Protein AF-A0A0K1P5B2-F1 (afdb_monomer_lite)

Structure (mmCIF, N/CA/C/O backbone):
data_AF-A0A0K1P5B2-F1
#
_entry.id   AF-A0A0K1P5B2-F1
#
loop_
_atom_site.group_PDB
_atom_site.id
_atom_site.type_symbol
_atom_site.label_atom_id
_atom_site.label_alt_id
_atom_site.label_comp_id
_atom_site.label_asym_id
_atom_site.label_entity_id
_atom_site.label_seq_id
_atom_site.pdbx_PDB_ins_code
_atom_site.Cartn_x
_atom_site.Cartn_y
_atom_site.Cartn_z
_atom_site.occupancy
_atom_site.B_iso_or_equiv
_atom_site.auth_seq_id
_atom_site.auth_comp_id
_atom_site.auth_asym_id
_atom_site.auth_atom_id
_atom_site.pdbx_PDB_model_num
ATOM 1 N N . MET A 1 1 ? -9.705 5.420 20.683 1.00 50.09 1 MET A N 1
ATOM 2 C CA . MET A 1 1 ? -8.908 4.251 20.242 1.00 50.09 1 MET A CA 1
ATOM 3 C C . MET A 1 1 ? -7.969 3.871 21.375 1.00 50.09 1 MET A C 1
ATOM 5 O O . MET A 1 1 ? -7.352 4.777 21.926 1.00 50.09 1 MET A O 1
ATOM 9 N N . LYS A 1 2 ? -7.804 2.583 21.716 1.00 47.44 2 LYS A N 1
ATOM 10 C CA . LYS A 1 2 ? -6.583 2.187 22.440 1.00 47.44 2 LYS A CA 1
ATOM 11 C C . LYS A 1 2 ? -5.419 2.604 21.533 1.00 47.44 2 LYS A C 1
ATOM 13 O O . LYS A 1 2 ? -5.378 2.152 20.390 1.00 47.44 2 LYS A O 1
ATOM 18 N N . ARG A 1 3 ? -4.534 3.497 22.000 1.00 56.22 3 ARG A N 1
ATOM 19 C CA . ARG A 1 3 ? -3.397 4.064 21.232 1.00 56.22 3 ARG A CA 1
ATOM 20 C C . ARG A 1 3 ? -2.596 2.997 20.460 1.00 56.22 3 ARG A C 1
ATOM 22 O O . ARG A 1 3 ? -2.046 3.280 19.406 1.00 56.22 3 ARG A O 1
ATOM 29 N N . SER A 1 4 ? -2.628 1.757 20.948 1.00 62.97 4 SER A N 1
ATOM 30 C CA . SER A 1 4 ? -1.993 0.566 20.380 1.00 62.97 4 SER A CA 1
ATOM 31 C C . SER A 1 4 ? -2.289 0.269 18.897 1.00 62.97 4 SER A C 1
ATOM 33 O O . SER A 1 4 ? -1.366 -0.167 18.224 1.00 62.97 4 SER A O 1
ATOM 35 N N . PHE A 1 5 ? -3.491 0.524 18.349 1.00 68.00 5 PHE A N 1
ATOM 36 C CA . PHE A 1 5 ? -3.785 0.211 16.926 1.00 68.00 5 PHE A CA 1
ATOM 37 C C . PHE A 1 5 ? -3.529 1.372 15.953 1.00 68.00 5 PHE A C 1
ATOM 39 O O . PHE A 1 5 ? -3.408 1.151 14.751 1.00 68.00 5 PHE A O 1
ATOM 46 N N . GLN A 1 6 ? -3.383 2.601 16.459 1.00 73.56 6 GLN A N 1
ATOM 47 C CA . GLN A 1 6 ? -3.030 3.755 15.623 1.00 73.56 6 GLN A CA 1
ATOM 48 C C . GLN A 1 6 ? -1.580 3.681 15.155 1.00 73.56 6 GLN A C 1
ATOM 50 O O . GLN A 1 6 ? -1.283 4.005 14.013 1.00 73.56 6 GLN A O 1
ATOM 55 N N . ILE A 1 7 ? -0.688 3.226 16.034 1.00 80.00 7 ILE A N 1
ATOM 56 C CA . ILE A 1 7 ? 0.748 3.110 15.769 1.00 80.00 7 ILE A CA 1
ATOM 57 C C . ILE A 1 7 ? 1.039 2.231 14.536 1.00 80.00 7 ILE A C 1
ATOM 59 O O . ILE A 1 7 ? 1.676 2.737 13.613 1.00 80.00 7 ILE A O 1
ATOM 63 N N . PRO A 1 8 ? 0.556 0.973 14.441 1.00 82.62 8 PRO A N 1
ATOM 64 C CA . PRO A 1 8 ? 0.815 0.141 13.267 1.00 82.62 8 PRO A CA 1
ATOM 65 C C . PRO A 1 8 ? 0.200 0.715 11.986 1.00 82.62 8 PRO A C 1
ATOM 67 O O . PRO A 1 8 ? 0.792 0.564 10.921 1.00 82.62 8 PRO A O 1
ATOM 70 N N . LEU A 1 9 ? -0.927 1.430 12.075 1.00 84.19 9 LEU A N 1
ATOM 71 C CA . LEU A 1 9 ? -1.514 2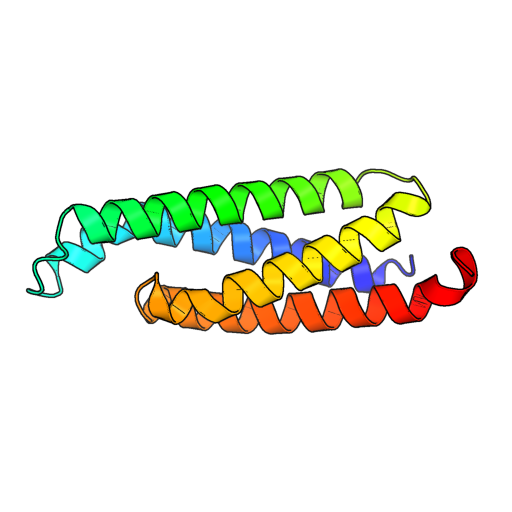.113 10.922 1.00 84.19 9 LEU A CA 1
ATOM 72 C C . LEU A 1 9 ? -0.629 3.276 10.438 1.00 84.19 9 LEU A C 1
ATOM 74 O O . LEU A 1 9 ? -0.374 3.380 9.244 1.00 84.19 9 LEU A O 1
ATOM 78 N N . TYR A 1 10 ? -0.106 4.112 11.342 1.00 86.06 10 TYR A N 1
ATOM 79 C CA . TYR A 1 10 ? 0.826 5.189 10.980 1.00 86.06 10 TYR A CA 1
ATOM 80 C C . TYR A 1 10 ? 2.126 4.651 10.367 1.00 86.06 10 TYR A C 1
ATOM 82 O O . TYR A 1 10 ? 2.600 5.182 9.360 1.00 86.06 10 TYR A O 1
ATOM 90 N N . ILE A 1 11 ? 2.684 3.580 10.942 1.00 88.44 11 ILE A N 1
ATOM 91 C CA . ILE A 1 11 ? 3.886 2.921 10.411 1.00 88.44 11 ILE A CA 1
ATOM 92 C C . ILE A 1 11 ? 3.600 2.367 9.011 1.00 88.44 11 ILE A C 1
ATOM 94 O O . ILE A 1 11 ? 4.353 2.646 8.080 1.00 88.44 11 ILE A O 1
ATOM 98 N N . GLY A 1 12 ? 2.484 1.651 8.839 1.00 89.50 12 GLY A N 1
ATOM 99 C CA . GLY A 1 12 ? 2.060 1.119 7.545 1.00 89.50 12 GLY A CA 1
ATOM 100 C C . GLY A 1 12 ? 1.861 2.210 6.493 1.00 89.50 12 GLY A C 1
ATOM 101 O O . GLY A 1 12 ? 2.343 2.066 5.372 1.00 89.50 12 GLY A O 1
ATOM 102 N N . LEU A 1 13 ? 1.221 3.330 6.857 1.00 90.19 13 LEU A N 1
ATOM 103 C CA . LEU A 1 13 ? 1.010 4.477 5.962 1.00 90.19 13 LEU A CA 1
ATOM 104 C C . LEU A 1 13 ? 2.336 5.088 5.516 1.00 90.19 13 LEU A C 1
ATOM 106 O O . LEU A 1 13 ? 2.516 5.376 4.335 1.00 90.19 13 LEU A O 1
ATOM 110 N N . THR A 1 14 ? 3.280 5.237 6.445 1.00 91.25 14 THR A N 1
ATOM 111 C CA . THR A 1 14 ? 4.604 5.797 6.155 1.00 91.25 14 THR A CA 1
ATOM 112 C C . THR A 1 14 ? 5.393 4.883 5.221 1.00 91.25 14 THR A C 1
ATOM 114 O O . THR A 1 14 ? 5.922 5.343 4.211 1.00 91.25 14 THR A O 1
ATOM 117 N N . LEU A 1 15 ? 5.429 3.578 5.509 1.00 92.31 15 LEU A N 1
ATOM 118 C CA . LEU A 1 15 ? 6.105 2.592 4.663 1.00 92.31 15 LEU A CA 1
ATOM 119 C C . LEU A 1 15 ? 5.500 2.547 3.259 1.00 92.31 15 LEU A C 1
ATOM 121 O O . LEU A 1 15 ? 6.231 2.562 2.268 1.00 92.31 15 LEU A O 1
ATOM 125 N N . ALA A 1 16 ? 4.170 2.553 3.168 1.00 91.75 16 ALA A N 1
ATOM 126 C CA . ALA A 1 16 ? 3.472 2.571 1.894 1.00 91.75 16 ALA A CA 1
ATOM 127 C C . ALA A 1 16 ? 3.798 3.838 1.089 1.00 91.75 16 ALA A C 1
ATOM 129 O O . ALA A 1 16 ? 4.062 3.766 -0.111 1.00 91.75 16 ALA A O 1
ATOM 130 N N . PHE A 1 17 ? 3.844 4.997 1.744 1.00 91.81 17 PHE A N 1
ATOM 131 C CA . PHE A 1 17 ? 4.201 6.258 1.101 1.00 91.81 17 PHE A CA 1
ATOM 132 C C . PHE A 1 17 ? 5.637 6.241 0.558 1.00 91.81 17 PHE A C 1
ATOM 134 O O . PHE A 1 17 ? 5.859 6.556 -0.612 1.00 91.81 17 PHE A O 1
ATOM 141 N N . VAL A 1 18 ? 6.599 5.785 1.368 1.00 92.38 18 VAL A N 1
ATOM 142 C CA . VAL A 1 18 ? 8.009 5.656 0.964 1.00 92.38 18 VAL A CA 1
ATOM 143 C C . VAL A 1 18 ? 8.156 4.712 -0.230 1.00 92.38 18 VAL A C 1
ATOM 145 O O . VAL A 1 18 ? 8.835 5.056 -1.195 1.00 92.38 18 VAL A O 1
ATOM 148 N N . ILE A 1 19 ? 7.484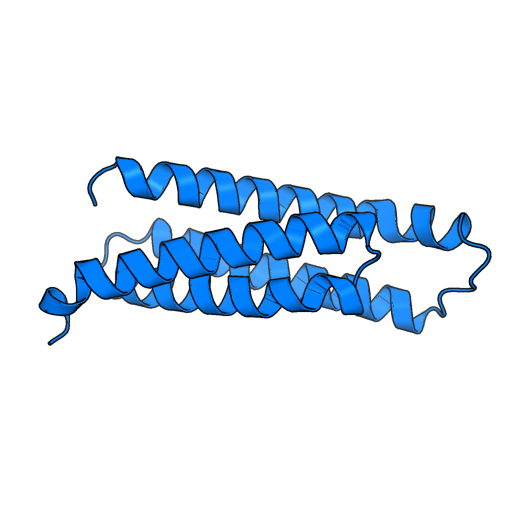 3.558 -0.220 1.00 90.94 19 ILE A N 1
ATOM 149 C CA . ILE A 1 19 ? 7.551 2.606 -1.337 1.00 90.94 19 ILE A CA 1
ATOM 150 C C . ILE A 1 19 ? 6.938 3.189 -2.615 1.00 90.94 19 ILE A C 1
ATOM 152 O O . ILE A 1 19 ? 7.495 2.966 -3.684 1.00 90.94 19 ILE A O 1
ATOM 156 N N . ASN A 1 20 ? 5.849 3.965 -2.544 1.00 89.06 20 ASN A N 1
ATOM 157 C CA . ASN A 1 20 ? 5.301 4.624 -3.738 1.00 89.06 20 ASN A CA 1
ATOM 158 C C . ASN A 1 20 ? 6.282 5.656 -4.322 1.00 89.06 20 ASN A C 1
ATOM 160 O O . ASN A 1 20 ? 6.467 5.694 -5.537 1.00 89.06 20 ASN A O 1
ATOM 164 N N . ILE A 1 21 ? 6.967 6.441 -3.481 1.00 90.31 21 ILE A N 1
ATOM 165 C CA . ILE A 1 21 ? 8.005 7.384 -3.938 1.00 90.31 21 ILE A CA 1
ATOM 166 C C . ILE A 1 21 ? 9.192 6.639 -4.562 1.00 90.31 21 ILE A C 1
ATOM 168 O O . ILE A 1 21 ? 9.689 7.028 -5.622 1.00 90.31 21 ILE A O 1
ATOM 172 N N . LEU A 1 22 ? 9.643 5.550 -3.933 1.00 88.12 22 LEU A N 1
ATOM 173 C CA . LEU A 1 22 ? 10.720 4.714 -4.464 1.00 88.12 22 LEU A CA 1
ATOM 174 C C . LEU A 1 22 ? 10.324 4.078 -5.799 1.00 88.12 22 LEU A C 1
ATOM 176 O O . LEU A 1 22 ? 11.103 4.129 -6.747 1.00 88.12 22 LEU A O 1
ATOM 180 N N . ALA A 1 23 ? 9.098 3.563 -5.909 1.00 85.12 23 ALA A N 1
ATOM 181 C CA . ALA A 1 23 ? 8.572 3.015 -7.151 1.00 85.12 23 ALA A CA 1
ATOM 182 C C . ALA A 1 23 ? 8.566 4.077 -8.259 1.00 85.12 23 ALA A C 1
ATOM 184 O O . ALA A 1 23 ? 9.101 3.822 -9.331 1.00 85.12 23 ALA A O 1
ATOM 185 N N . MET A 1 24 ? 8.071 5.293 -7.997 1.00 86.12 24 MET A N 1
ATOM 186 C CA . MET A 1 24 ? 8.067 6.379 -8.989 1.00 86.12 24 MET A CA 1
ATOM 187 C C . MET A 1 24 ? 9.474 6.825 -9.409 1.00 86.12 24 MET A C 1
ATOM 189 O O . MET A 1 24 ? 9.721 7.050 -10.595 1.00 86.12 24 MET A O 1
ATOM 193 N N . SER A 1 25 ? 10.398 6.960 -8.456 1.00 84.00 25 SER A N 1
ATOM 194 C CA . SER A 1 25 ? 11.758 7.453 -8.720 1.00 84.00 25 SER A CA 1
ATOM 195 C C . SER A 1 25 ? 12.644 6.419 -9.421 1.00 84.00 25 SER A C 1
ATOM 197 O O . SER A 1 25 ? 13.447 6.782 -10.281 1.00 84.00 25 SER A O 1
ATOM 199 N N . LEU A 1 26 ? 12.472 5.130 -9.114 1.00 82.44 26 LEU A N 1
ATOM 200 C CA . LEU A 1 26 ? 13.319 4.051 -9.630 1.00 82.44 26 LEU A CA 1
ATOM 201 C C . LEU A 1 26 ? 12.721 3.306 -10.828 1.00 82.44 26 LEU A C 1
ATOM 203 O O . LEU A 1 26 ? 13.431 2.507 -11.441 1.00 82.44 26 LEU A O 1
ATOM 207 N N . VAL A 1 27 ? 11.472 3.577 -11.233 1.00 75.81 27 VAL A N 1
ATOM 208 C CA . VAL A 1 27 ? 10.853 2.860 -12.366 1.00 75.81 27 VAL A CA 1
ATOM 209 C C . VAL A 1 27 ? 11.653 3.026 -13.670 1.00 75.81 27 VAL A C 1
ATOM 211 O O . VAL A 1 27 ? 11.794 2.062 -14.420 1.00 75.81 27 VAL A O 1
ATOM 214 N N . LYS A 1 28 ? 12.255 4.205 -13.917 1.00 67.62 28 LYS A N 1
ATOM 215 C CA . LYS A 1 28 ? 13.115 4.433 -15.098 1.00 67.62 28 LYS A CA 1
ATOM 216 C C . LYS A 1 28 ? 14.388 3.589 -15.041 1.00 67.62 28 LYS A C 1
ATOM 218 O O . LYS A 1 28 ? 14.741 2.953 -16.030 1.00 67.62 28 LYS A O 1
ATOM 223 N N . VAL A 1 29 ? 15.044 3.558 -13.879 1.00 68.94 29 VAL A N 1
ATOM 224 C CA . VAL A 1 29 ? 16.304 2.827 -13.657 1.00 68.94 29 VAL A CA 1
ATOM 225 C C . VAL A 1 29 ? 16.099 1.323 -13.829 1.00 68.94 29 VAL A C 1
ATOM 227 O O . VAL A 1 29 ? 16.927 0.653 -14.438 1.00 68.94 29 VAL A O 1
ATOM 230 N N . ILE A 1 30 ? 14.970 0.796 -13.350 1.00 63.59 30 ILE A N 1
ATOM 231 C CA . ILE A 1 30 ? 14.616 -0.617 -13.519 1.00 63.59 30 ILE A CA 1
ATOM 232 C C . ILE A 1 30 ? 14.315 -0.923 -14.990 1.00 63.59 30 ILE A C 1
ATOM 234 O O . ILE A 1 30 ? 14.845 -1.900 -15.510 1.00 63.59 30 ILE A O 1
ATOM 238 N N . SER A 1 31 ? 13.556 -0.061 -15.682 1.00 60.44 31 SER A N 1
ATOM 239 C CA . SER A 1 31 ? 13.208 -0.271 -17.098 1.00 60.44 31 SER A CA 1
ATOM 240 C C . SER A 1 31 ? 14.416 -0.312 -18.034 1.00 60.44 31 SER A C 1
ATOM 242 O O . SER A 1 31 ? 14.368 -0.990 -19.046 1.00 60.44 31 SER A O 1
ATOM 244 N N . HIS A 1 32 ? 15.506 0.382 -17.692 1.00 54.44 32 HIS A N 1
ATOM 245 C CA . HIS A 1 32 ? 16.710 0.427 -18.522 1.00 54.44 32 HIS A CA 1
ATOM 246 C C . HIS A 1 32 ? 17.624 -0.793 -18.309 1.00 54.44 32 HIS A C 1
ATOM 248 O O . HIS A 1 32 ? 18.476 -1.084 -19.147 1.00 54.44 32 HIS A O 1
ATOM 254 N N . LYS A 1 33 ? 17.491 -1.484 -17.167 1.00 52.94 33 LYS A N 1
ATOM 255 C CA . LYS A 1 33 ? 18.381 -2.582 -16.759 1.00 52.94 33 LYS A CA 1
ATOM 256 C C . LYS A 1 33 ? 17.841 -3.956 -17.154 1.00 52.94 33 LYS A C 1
ATOM 258 O O . LYS A 1 33 ? 18.616 -4.864 -17.429 1.00 52.94 33 LYS A O 1
ATOM 263 N N . THR A 1 34 ? 16.523 -4.111 -17.196 1.00 55.59 34 THR A N 1
ATOM 264 C CA . THR A 1 34 ? 15.881 -5.187 -17.952 1.00 55.59 34 THR A CA 1
ATOM 265 C C . THR A 1 34 ? 15.819 -4.745 -19.405 1.00 55.59 34 THR A C 1
ATOM 267 O O . THR A 1 34 ? 15.050 -3.845 -19.699 1.00 55.59 34 THR A O 1
ATOM 270 N N . GLU A 1 35 ? 16.551 -5.386 -20.318 1.00 50.06 35 GLU A N 1
ATOM 271 C CA . GLU A 1 35 ? 16.487 -5.174 -21.785 1.00 50.06 35 GLU A CA 1
ATOM 272 C C . GLU A 1 35 ? 15.078 -5.353 -22.401 1.00 50.06 35 GLU A C 1
ATOM 274 O O . GLU A 1 35 ? 14.889 -5.256 -23.610 1.00 50.06 35 GLU A O 1
ATOM 279 N N . ASN A 1 36 ? 14.057 -5.576 -21.572 1.00 50.56 36 ASN A N 1
ATOM 280 C CA . ASN A 1 36 ? 12.676 -5.327 -21.925 1.00 50.56 36 ASN A CA 1
ATOM 281 C C . ASN A 1 36 ? 12.499 -3.831 -22.157 1.00 50.56 36 ASN A C 1
ATOM 283 O O . ASN A 1 36 ? 12.445 -3.046 -21.212 1.00 50.56 36 ASN A O 1
ATOM 287 N N . THR A 1 37 ? 12.318 -3.455 -23.417 1.00 49.09 37 THR A N 1
ATOM 288 C CA . THR A 1 37 ? 11.658 -2.214 -23.807 1.00 49.09 37 THR A CA 1
ATOM 289 C C . THR A 1 37 ? 10.290 -2.153 -23.125 1.00 49.09 37 THR A C 1
ATOM 291 O O . THR A 1 37 ? 9.271 -2.540 -23.701 1.00 49.09 37 THR A O 1
ATOM 294 N N . LEU A 1 38 ? 10.247 -1.709 -21.867 1.00 55.03 38 LEU A N 1
ATOM 295 C CA . LEU A 1 38 ? 9.015 -1.292 -21.226 1.00 55.03 38 LEU A CA 1
ATOM 296 C C . LEU A 1 38 ? 8.517 -0.158 -22.113 1.00 55.03 38 LEU A C 1
ATOM 298 O O . LEU A 1 38 ? 9.117 0.917 -22.161 1.00 55.03 38 LEU A O 1
ATOM 302 N N . SER A 1 39 ? 7.484 -0.439 -22.903 1.00 63.56 39 SER A N 1
ATOM 303 C CA . SER A 1 39 ? 6.918 0.569 -23.786 1.00 63.56 39 SER A CA 1
ATOM 304 C C . SER A 1 39 ? 6.550 1.791 -22.944 1.00 63.56 39 SER A C 1
ATOM 306 O O . SER A 1 39 ? 6.178 1.659 -21.774 1.00 63.56 39 SER A O 1
ATOM 308 N N . LEU A 1 40 ? 6.634 2.986 -23.531 1.00 67.00 40 LEU A N 1
ATOM 309 C CA . LEU A 1 40 ? 6.254 4.242 -22.873 1.00 67.00 40 LEU A CA 1
ATOM 310 C C . LEU A 1 40 ? 4.898 4.120 -22.138 1.00 67.00 40 LEU A C 1
ATOM 312 O O . LEU A 1 40 ? 4.700 4.713 -21.081 1.00 67.00 40 LEU A O 1
ATOM 316 N N . SER A 1 41 ? 3.995 3.281 -22.663 1.00 69.06 41 SER A N 1
ATOM 317 C CA . SER A 1 41 ? 2.702 2.959 -22.059 1.00 69.06 41 SER A CA 1
ATOM 318 C C . SER A 1 41 ? 2.804 2.315 -20.667 1.00 69.06 41 SER A C 1
ATOM 320 O O . SER A 1 41 ? 2.112 2.751 -19.752 1.00 69.06 41 SER A O 1
ATOM 322 N N . ALA A 1 42 ? 3.696 1.344 -20.452 1.00 73.44 42 ALA A N 1
ATOM 323 C CA . ALA A 1 42 ? 3.855 0.666 -19.164 1.00 73.44 42 ALA A CA 1
ATOM 324 C C . ALA A 1 42 ? 4.398 1.614 -18.079 1.00 73.44 42 ALA A C 1
ATOM 326 O O . ALA A 1 42 ? 3.974 1.550 -16.926 1.00 73.44 42 ALA A O 1
ATOM 327 N N . TYR A 1 43 ? 5.268 2.557 -18.456 1.00 76.56 43 TYR A N 1
ATOM 328 C CA . TYR A 1 43 ? 5.737 3.618 -17.560 1.00 76.56 43 TYR A CA 1
ATOM 329 C C . TYR A 1 43 ? 4.586 4.517 -17.084 1.00 76.56 43 TYR A C 1
ATOM 331 O O . TYR A 1 43 ? 4.471 4.807 -15.892 1.00 76.56 43 TYR A O 1
ATOM 339 N N . VAL A 1 44 ? 3.711 4.927 -18.008 1.00 81.75 44 VAL A N 1
ATOM 340 C CA . VAL A 1 44 ? 2.533 5.752 -17.697 1.00 81.75 44 VAL A CA 1
ATOM 341 C C . VAL A 1 44 ? 1.590 5.021 -16.739 1.00 81.75 44 VAL A C 1
ATOM 343 O O . VAL A 1 44 ? 1.103 5.631 -15.789 1.00 81.75 44 VAL A O 1
ATOM 346 N N . TRP A 1 45 ? 1.391 3.711 -16.920 1.00 82.50 45 TRP A N 1
ATOM 347 C CA . TRP A 1 45 ? 0.566 2.896 -16.022 1.00 82.50 45 TRP A CA 1
ATOM 348 C C . TRP A 1 45 ? 1.120 2.818 -14.598 1.00 82.50 45 TRP A C 1
ATOM 350 O O . TRP A 1 45 ? 0.358 3.007 -13.649 1.00 82.50 45 TRP A O 1
ATOM 360 N N . VAL A 1 46 ? 2.431 2.605 -14.427 1.00 83.56 46 VAL A N 1
ATOM 361 C CA . VAL A 1 46 ? 3.059 2.618 -13.091 1.00 83.56 46 VAL A CA 1
ATOM 362 C C . VAL A 1 46 ? 2.884 3.983 -12.429 1.00 83.56 46 VAL A C 1
ATOM 364 O O . VAL A 1 46 ? 2.535 4.069 -11.253 1.00 83.56 46 VAL A O 1
ATOM 367 N N . PHE A 1 47 ? 3.089 5.060 -13.186 1.00 85.31 47 PHE A N 1
ATOM 368 C CA . PHE A 1 47 ? 2.975 6.416 -12.661 1.00 85.31 47 PHE A CA 1
ATOM 369 C C . PHE A 1 47 ? 1.541 6.745 -12.219 1.00 85.31 47 PHE A C 1
ATOM 371 O O . PHE A 1 47 ? 1.336 7.235 -11.108 1.00 85.31 47 PHE A O 1
ATOM 378 N N . LEU A 1 48 ? 0.543 6.410 -13.046 1.00 88.31 48 LEU A N 1
ATOM 379 C CA . LEU A 1 48 ? -0.879 6.551 -12.714 1.00 88.31 48 LEU A CA 1
ATOM 380 C C . LEU A 1 48 ? -1.252 5.737 -11.473 1.00 88.31 48 LEU A C 1
ATOM 382 O O . LEU A 1 48 ? -1.921 6.252 -10.575 1.00 88.31 48 LEU A O 1
ATOM 386 N N . TYR A 1 49 ? -0.779 4.493 -11.398 1.00 88.38 49 TYR A N 1
ATOM 387 C CA . TYR A 1 49 ? -0.993 3.625 -10.247 1.00 88.38 49 TYR A CA 1
ATOM 388 C C . TYR A 1 49 ? -0.438 4.253 -8.957 1.00 88.38 49 TYR A C 1
ATOM 390 O O . TYR A 1 49 ? -1.147 4.332 -7.953 1.00 88.38 49 TYR A O 1
ATOM 398 N N . CYS A 1 50 ? 0.803 4.753 -8.980 1.00 89.25 50 CYS A N 1
ATOM 399 C CA . CYS A 1 50 ? 1.425 5.383 -7.816 1.00 89.25 50 CYS A CA 1
ATOM 400 C C . CYS A 1 50 ? 0.718 6.679 -7.396 1.00 89.25 50 CYS A C 1
ATOM 402 O O . CYS A 1 50 ? 0.529 6.898 -6.201 1.00 89.25 50 CYS A O 1
ATOM 404 N N . ILE A 1 51 ? 0.273 7.515 -8.341 1.00 91.44 51 ILE A N 1
ATOM 405 C CA . ILE A 1 51 ? -0.505 8.725 -8.020 1.00 91.44 51 ILE A CA 1
ATOM 406 C C . ILE A 1 51 ? -1.813 8.358 -7.318 1.00 91.44 51 ILE A C 1
ATOM 408 O O . ILE A 1 51 ? -2.143 8.936 -6.281 1.00 91.44 51 ILE A O 1
ATOM 412 N N . LEU A 1 52 ? -2.546 7.382 -7.855 1.00 91.88 52 LEU A N 1
ATOM 413 C CA . LEU A 1 52 ? -3.829 6.959 -7.296 1.00 91.88 52 LEU A CA 1
ATOM 414 C C . LEU A 1 52 ? -3.649 6.332 -5.903 1.00 91.88 52 LEU A C 1
ATOM 416 O O . LEU A 1 52 ? -4.394 6.646 -4.973 1.00 91.88 52 LEU A O 1
ATOM 420 N N . SER A 1 53 ? -2.592 5.534 -5.730 1.00 90.94 53 SER A N 1
ATOM 421 C CA . SER A 1 53 ? -2.146 4.993 -4.441 1.00 90.94 53 SER A CA 1
ATOM 422 C C . SER A 1 53 ? -1.860 6.100 -3.417 1.00 90.94 53 SER A C 1
ATOM 424 O O . SER A 1 53 ? -2.359 6.056 -2.292 1.00 90.94 53 SER A O 1
ATOM 426 N N . ILE A 1 54 ? -1.106 7.134 -3.806 1.00 93.12 54 ILE A N 1
ATOM 427 C CA . ILE A 1 54 ? -0.790 8.280 -2.941 1.00 93.12 54 ILE A CA 1
ATOM 428 C C . ILE A 1 54 ? -2.061 9.045 -2.555 1.00 93.12 54 ILE A C 1
ATOM 430 O O . ILE A 1 54 ? -2.217 9.422 -1.393 1.00 93.12 54 ILE A O 1
ATOM 434 N N . PHE A 1 55 ? -2.996 9.238 -3.486 1.00 93.38 55 PHE A N 1
ATOM 435 C CA . PHE A 1 55 ? -4.257 9.924 -3.202 1.00 93.38 55 PHE A CA 1
ATOM 436 C C . PHE A 1 55 ? -5.099 9.178 -2.151 1.00 93.38 55 PHE A C 1
ATOM 438 O O . PHE A 1 55 ? -5.647 9.792 -1.228 1.00 93.38 55 PHE A O 1
ATOM 445 N N . LEU A 1 56 ? -5.148 7.844 -2.234 1.00 92.31 56 LEU A N 1
ATOM 446 C CA . LEU A 1 56 ? -5.786 7.003 -1.217 1.00 92.31 56 LEU A CA 1
ATOM 447 C C . LEU A 1 56 ? -5.073 7.102 0.140 1.00 92.31 56 LEU A C 1
ATOM 449 O O . LEU A 1 56 ? -5.745 7.256 1.161 1.00 92.31 56 LEU A O 1
ATOM 453 N N . LEU A 1 57 ? -3.735 7.085 0.168 1.00 92.38 57 LEU A N 1
ATOM 454 C CA . LEU A 1 57 ? -2.955 7.246 1.405 1.00 92.38 57 LEU A CA 1
ATOM 455 C C . LEU A 1 57 ? -3.237 8.587 2.096 1.00 92.38 57 LEU A C 1
ATOM 457 O O . LEU A 1 57 ? -3.475 8.622 3.305 1.00 92.38 57 LEU A O 1
ATOM 461 N N . ILE A 1 58 ? -3.258 9.683 1.332 1.00 92.31 58 ILE A N 1
ATOM 462 C CA . ILE A 1 58 ? -3.579 11.022 1.847 1.00 92.31 58 ILE A CA 1
ATOM 463 C C . ILE A 1 58 ? -5.008 11.048 2.396 1.00 92.31 58 ILE A C 1
ATOM 465 O O . ILE A 1 58 ? -5.242 11.581 3.481 1.00 92.31 58 ILE A O 1
ATOM 469 N N . SER A 1 59 ? -5.957 10.427 1.693 1.00 91.56 59 SER A N 1
ATOM 470 C CA . SER A 1 59 ? -7.347 10.332 2.149 1.00 91.56 59 SER A CA 1
ATOM 471 C C . SER A 1 59 ? -7.442 9.612 3.498 1.00 91.56 59 SER A C 1
ATOM 473 O O . SER A 1 59 ? -8.050 10.140 4.429 1.00 91.56 59 SER A O 1
ATOM 475 N N . ILE A 1 60 ? -6.782 8.455 3.650 1.00 89.94 60 ILE A N 1
ATOM 476 C CA . ILE A 1 60 ? -6.732 7.721 4.927 1.00 89.94 60 ILE A CA 1
ATOM 477 C C . ILE A 1 60 ? -6.142 8.606 6.032 1.00 89.94 60 ILE A C 1
ATOM 479 O O . ILE A 1 60 ? -6.714 8.682 7.119 1.00 89.94 60 ILE A O 1
ATOM 483 N N . LEU A 1 61 ? -5.044 9.315 5.754 1.00 89.81 61 LEU A N 1
ATOM 484 C CA . LEU A 1 61 ? -4.394 10.197 6.724 1.00 89.81 61 LEU A CA 1
ATOM 485 C C . LEU A 1 61 ? -5.329 11.322 7.202 1.00 89.81 61 LEU A C 1
ATOM 487 O O . LEU A 1 61 ? -5.440 11.557 8.405 1.00 89.81 61 LEU A O 1
ATOM 491 N N . ILE A 1 62 ? -6.043 11.985 6.287 1.00 89.12 62 ILE A N 1
ATOM 492 C CA . ILE A 1 62 ? -6.997 13.054 6.623 1.00 89.12 62 ILE A CA 1
ATOM 493 C C . ILE A 1 62 ? -8.105 12.520 7.541 1.00 89.12 62 ILE A C 1
ATOM 495 O O . ILE A 1 62 ? -8.413 13.130 8.569 1.00 89.12 62 ILE A O 1
ATOM 499 N N . PHE A 1 63 ? -8.694 11.369 7.203 1.00 86.81 63 PHE A N 1
ATOM 500 C CA . PHE A 1 63 ? -9.755 10.771 8.017 1.00 86.81 63 PHE A CA 1
ATOM 501 C C . PHE A 1 63 ? -9.249 10.266 9.369 1.00 86.81 63 PHE A C 1
ATOM 503 O O . PHE A 1 63 ? -9.979 10.356 10.355 1.00 86.81 63 PHE A O 1
ATOM 510 N N . LEU A 1 64 ? -7.999 9.807 9.444 1.00 83.69 64 LEU A N 1
ATOM 511 C CA . LEU A 1 64 ? -7.369 9.389 10.692 1.00 83.69 64 LEU A CA 1
ATOM 512 C C . LEU A 1 64 ? -7.153 10.564 11.661 1.00 83.69 64 LEU A C 1
ATOM 514 O O . LEU A 1 64 ? -7.333 10.408 12.871 1.00 83.69 64 LEU A O 1
ATOM 518 N N 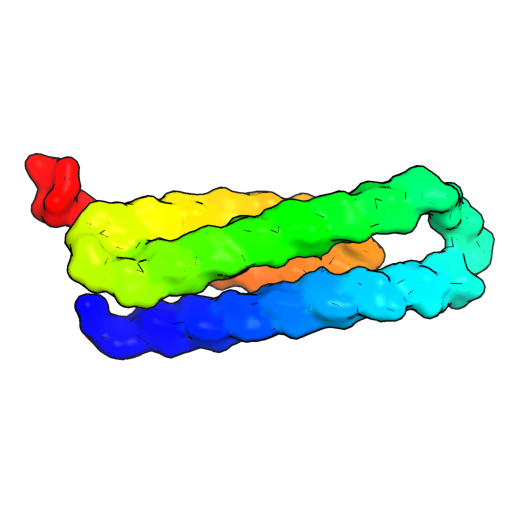. LEU A 1 65 ? -6.791 11.739 11.136 1.00 83.75 65 LEU A N 1
ATOM 519 C CA . LEU A 1 65 ? -6.604 12.965 11.920 1.00 83.75 65 LEU A CA 1
ATOM 520 C C . LEU A 1 65 ? -7.937 13.580 12.372 1.00 83.75 65 LEU A C 1
ATOM 522 O O . LEU A 1 65 ? -8.009 14.224 13.423 1.00 83.75 65 LEU A O 1
ATOM 526 N N . LYS A 1 66 ? -9.014 13.367 11.610 1.00 82.44 66 LYS A N 1
ATOM 527 C CA . LYS A 1 66 ? -10.347 13.872 11.946 1.00 82.44 66 LYS A CA 1
ATOM 528 C C . LYS A 1 66 ? -10.922 13.108 13.146 1.00 82.44 66 LYS A C 1
ATOM 530 O O . LYS A 1 66 ? -11.200 11.917 13.060 1.00 82.44 66 LYS A O 1
ATOM 535 N N . LYS A 1 67 ? -11.189 13.804 14.257 1.00 66.88 67 LYS A N 1
ATOM 536 C CA . LYS A 1 67 ? -11.759 13.235 15.503 1.00 66.88 67 LYS A CA 1
ATOM 537 C C . LYS A 1 67 ? -13.282 12.983 15.472 1.00 66.88 67 LYS A C 1
ATOM 539 O O . LYS A 1 67 ? -13.905 12.939 16.525 1.00 66.88 67 LYS A O 1
ATOM 544 N N . ALA A 1 68 ? -13.898 12.849 14.301 1.00 71.50 68 ALA A N 1
ATOM 545 C CA . ALA A 1 68 ? -15.334 12.569 14.210 1.00 71.50 68 ALA A CA 1
ATOM 546 C C . ALA A 1 68 ? -15.601 11.071 14.403 1.00 71.50 68 ALA A C 1
ATOM 548 O O . ALA A 1 68 ? -14.821 10.256 13.924 1.00 71.50 68 ALA A O 1
ATOM 549 N N . ASP A 1 69 ? -16.707 10.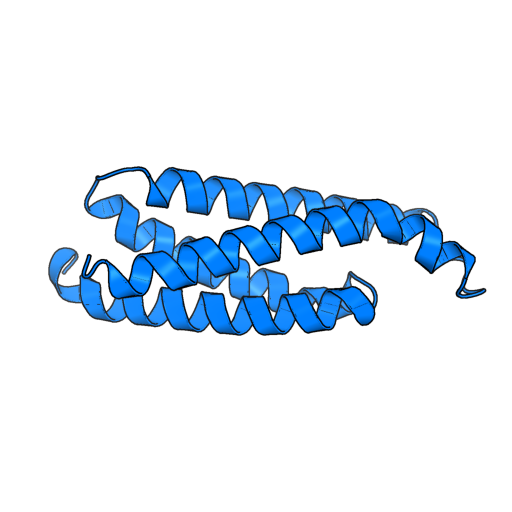669 15.031 1.00 65.06 69 ASP A N 1
ATOM 550 C CA . ASP A 1 69 ? -16.969 9.235 15.194 1.00 65.06 69 ASP A CA 1
ATOM 551 C C . ASP A 1 69 ? -17.150 8.528 13.851 1.00 65.06 69 ASP A C 1
ATOM 553 O O . ASP A 1 69 ? -16.515 7.503 13.637 1.00 65.06 69 ASP A O 1
ATOM 557 N N . ASN A 1 70 ? -17.824 9.132 12.870 1.00 69.81 70 ASN A N 1
ATOM 558 C CA . ASN A 1 70 ? -17.940 8.572 11.514 1.00 69.81 70 ASN A CA 1
ATOM 559 C C . ASN A 1 70 ? -16.598 8.439 10.765 1.00 69.81 70 ASN A C 1
ATOM 561 O O . ASN A 1 70 ? -16.509 7.673 9.806 1.00 69.81 70 ASN A O 1
ATOM 565 N N . SER A 1 71 ? -15.532 9.135 11.187 1.00 74.50 71 SER A N 1
ATOM 566 C CA . SER A 1 71 ? -14.238 9.058 10.495 1.00 74.50 71 SER A CA 1
ATOM 567 C C . SER A 1 71 ? -13.563 7.698 10.666 1.00 74.50 71 SER A C 1
ATOM 569 O O . SER A 1 71 ? -12.861 7.256 9.762 1.00 74.50 71 SER A O 1
ATOM 571 N N . LYS A 1 72 ? -13.807 7.000 11.785 1.00 76.81 72 LYS A N 1
ATOM 572 C CA . LYS A 1 72 ? -13.187 5.698 12.080 1.00 76.81 72 LYS A CA 1
ATOM 573 C C . LYS A 1 72 ? -13.690 4.618 11.126 1.00 76.81 72 LYS A C 1
ATOM 575 O O . LYS A 1 72 ? -12.888 3.851 10.595 1.00 76.81 72 LYS A O 1
ATOM 580 N N . PHE A 1 73 ? -14.997 4.585 10.875 1.00 81.44 73 PHE A N 1
ATOM 581 C CA . PHE A 1 73 ? -15.604 3.657 9.923 1.00 81.44 73 PHE A CA 1
ATOM 582 C C . PHE A 1 73 ? -15.102 3.902 8.499 1.00 81.44 73 PHE A C 1
ATOM 584 O O . PHE A 1 73 ? -14.584 2.987 7.861 1.00 81.44 73 PHE A O 1
ATOM 591 N N . VAL A 1 74 ? -15.140 5.159 8.045 1.00 85.25 74 VAL A N 1
ATOM 592 C CA . VAL A 1 74 ? -14.650 5.544 6.712 1.00 85.25 74 VAL A CA 1
ATOM 593 C C . VAL A 1 74 ? -13.159 5.230 6.556 1.00 85.25 74 VAL A C 1
ATOM 595 O O . VAL A 1 74 ? -12.761 4.640 5.557 1.00 85.25 74 VAL A O 1
ATOM 598 N N . CYS A 1 75 ? -12.334 5.528 7.564 1.00 86.06 75 CYS A N 1
ATOM 599 C CA . CYS A 1 75 ? -10.909 5.188 7.575 1.00 86.06 75 CYS A CA 1
ATOM 600 C C . CYS A 1 75 ? -10.669 3.676 7.432 1.00 86.06 75 CYS A C 1
ATOM 602 O O . CYS A 1 75 ? -9.708 3.258 6.785 1.00 86.06 75 CYS A O 1
ATOM 604 N N . SER A 1 76 ? -11.538 2.853 8.019 1.00 87.38 76 SER A N 1
ATOM 605 C CA . SER A 1 76 ? -11.430 1.392 7.952 1.00 87.38 76 SER A CA 1
ATOM 606 C C . SER A 1 76 ? -11.751 0.871 6.558 1.00 87.38 76 SER A C 1
ATOM 608 O O . SER A 1 76 ? -10.988 0.073 6.020 1.00 87.38 76 SER A O 1
ATOM 610 N N . ILE A 1 77 ? -12.828 1.379 5.949 1.00 90.12 77 ILE A N 1
ATOM 611 C CA . ILE A 1 77 ? -13.185 1.069 4.560 1.00 90.12 77 ILE A CA 1
ATOM 612 C C . ILE A 1 77 ? -12.053 1.493 3.630 1.00 90.12 77 ILE A C 1
ATOM 614 O O . ILE A 1 77 ? -11.583 0.681 2.846 1.00 90.12 77 ILE A O 1
ATOM 618 N N . LEU A 1 78 ? -11.556 2.726 3.762 1.00 91.25 78 LEU A N 1
ATOM 619 C CA . LEU A 1 78 ? -10.454 3.222 2.938 1.00 91.25 78 LEU A CA 1
ATOM 620 C C . LEU A 1 78 ? -9.183 2.379 3.099 1.00 91.25 78 LEU A C 1
ATOM 622 O O . LEU A 1 78 ? -8.503 2.129 2.110 1.00 91.25 78 LEU A O 1
ATOM 626 N N . SER A 1 79 ? -8.885 1.899 4.310 1.00 91.06 79 SER A N 1
ATOM 627 C CA . SER A 1 79 ? -7.746 1.002 4.553 1.00 91.06 79 SER A CA 1
ATOM 628 C C . SER A 1 79 ? -7.920 -0.343 3.843 1.00 91.06 79 SER A C 1
ATOM 630 O O . SER A 1 79 ? -6.978 -0.831 3.226 1.00 91.06 79 SER A O 1
ATOM 632 N N . ILE A 1 80 ? -9.123 -0.925 3.874 1.00 92.56 80 ILE A N 1
ATOM 633 C CA . ILE A 1 80 ? -9.420 -2.171 3.152 1.00 92.56 80 ILE A CA 1
ATOM 634 C C . ILE A 1 80 ? -9.336 -1.942 1.643 1.00 92.56 80 ILE A C 1
ATOM 636 O O . ILE A 1 80 ? -8.663 -2.704 0.956 1.00 92.56 80 ILE A O 1
ATOM 640 N N . THR A 1 81 ? -9.953 -0.876 1.129 1.00 93.00 81 THR A N 1
ATOM 641 C CA . THR A 1 81 ? -9.910 -0.522 -0.295 1.00 93.00 81 THR A CA 1
ATOM 642 C C . THR A 1 81 ? -8.476 -0.318 -0.768 1.00 93.00 81 THR A C 1
ATOM 644 O O . THR A 1 81 ? -8.092 -0.857 -1.803 1.00 93.00 81 THR A O 1
ATOM 647 N N . TYR A 1 82 ? -7.664 0.404 0.009 1.00 92.94 82 TYR A N 1
ATOM 648 C CA . TYR A 1 82 ? -6.245 0.573 -0.277 1.00 92.94 82 TYR A CA 1
ATOM 649 C C . TYR A 1 82 ? -5.514 -0.766 -0.289 1.00 92.94 82 TYR A C 1
ATOM 651 O O . TYR A 1 82 ? -4.763 -1.037 -1.218 1.00 92.94 82 TYR A O 1
ATOM 659 N N . GLY A 1 83 ? -5.765 -1.626 0.699 1.00 91.75 83 GLY A N 1
ATOM 660 C CA . GLY A 1 83 ? -5.106 -2.920 0.767 1.00 91.75 83 GLY A CA 1
ATOM 661 C C . GLY A 1 83 ? -5.483 -3.862 -0.377 1.00 91.75 83 GLY A C 1
ATOM 662 O O . GLY A 1 83 ? -4.614 -4.537 -0.916 1.00 91.75 83 GLY A O 1
ATOM 663 N N . VAL A 1 84 ? -6.745 -3.867 -0.817 1.00 92.44 84 VAL A N 1
ATOM 664 C CA . VAL A 1 84 ? -7.173 -4.622 -2.007 1.00 92.44 84 VAL A CA 1
ATOM 665 C C . VAL A 1 84 ? -6.533 -4.048 -3.269 1.00 92.44 84 VAL A C 1
ATOM 667 O O . VAL A 1 84 ? -6.041 -4.802 -4.103 1.00 92.44 84 VAL A O 1
ATOM 670 N N . PHE A 1 85 ? -6.488 -2.722 -3.398 1.00 90.88 85 PHE A N 1
ATOM 671 C CA . PHE A 1 85 ? -5.828 -2.055 -4.517 1.00 90.88 85 PHE A CA 1
ATOM 672 C C . PHE A 1 85 ? -4.337 -2.420 -4.598 1.00 90.88 85 PHE A C 1
ATOM 674 O O . PHE A 1 85 ? -3.846 -2.760 -5.674 1.00 90.88 85 PHE A O 1
ATOM 681 N N . THR A 1 86 ? -3.632 -2.435 -3.461 1.00 88.31 86 THR A N 1
ATOM 682 C CA . THR A 1 86 ? -2.203 -2.765 -3.412 1.00 88.31 86 THR A CA 1
ATOM 683 C C . THR A 1 86 ? -1.886 -4.238 -3.564 1.00 88.31 86 THR A C 1
ATOM 685 O O . THR A 1 86 ? -0.758 -4.558 -3.944 1.00 88.31 86 THR A O 1
ATOM 688 N N . LEU A 1 87 ? -2.851 -5.141 -3.376 1.00 88.06 87 LEU A N 1
ATOM 689 C CA . LEU A 1 87 ? -2.658 -6.539 -3.747 1.00 88.06 87 LEU A CA 1
ATOM 690 C C . LEU A 1 87 ? -2.349 -6.660 -5.235 1.00 88.06 87 LEU A C 1
ATOM 692 O O . LEU A 1 87 ? -1.411 -7.359 -5.567 1.00 88.06 87 LEU A O 1
ATOM 696 N N . PHE A 1 88 ? -3.007 -5.913 -6.123 1.00 83.31 88 PHE A N 1
ATOM 697 C CA . PHE A 1 88 ? -2.742 -5.989 -7.568 1.00 83.31 88 PHE A CA 1
ATOM 698 C C . PHE A 1 88 ? -1.433 -5.317 -8.016 1.00 83.31 88 PHE A C 1
ATOM 700 O O . PHE A 1 88 ? -1.095 -5.359 -9.199 1.00 83.31 88 PHE A O 1
ATOM 707 N N . SER A 1 89 ? -0.660 -4.738 -7.091 1.00 81.25 89 SER A N 1
ATOM 708 C CA . SER A 1 89 ? 0.597 -4.039 -7.392 1.00 81.25 89 SER A CA 1
ATOM 709 C C . SER A 1 89 ? 1.647 -4.903 -8.091 1.00 81.25 89 SER A C 1
ATOM 711 O O . SER A 1 89 ? 2.489 -4.352 -8.791 1.00 81.25 89 SER A O 1
ATOM 713 N N . PHE A 1 90 ? 1.603 -6.232 -7.944 1.00 73.38 90 PHE A N 1
ATOM 714 C CA . PHE A 1 90 ? 2.518 -7.153 -8.631 1.00 73.38 90 PHE A CA 1
ATOM 715 C C . PHE A 1 90 ? 2.275 -7.247 -10.143 1.00 73.38 90 PHE A C 1
ATOM 717 O O . PHE A 1 90 ? 3.175 -7.654 -10.873 1.00 73.38 90 PHE A O 1
ATOM 724 N N . VAL A 1 91 ? 1.070 -6.903 -10.612 1.00 72.88 91 VAL A N 1
ATOM 725 C CA . VAL A 1 91 ? 0.735 -6.890 -12.046 1.00 72.88 91 VAL A CA 1
ATOM 726 C C . VAL A 1 91 ? 1.223 -5.595 -12.685 1.00 72.88 91 VAL A C 1
ATOM 728 O O . VAL A 1 91 ? 1.713 -5.593 -13.811 1.00 72.88 91 VAL A O 1
ATOM 731 N N . THR A 1 92 ? 1.074 -4.485 -11.966 1.00 68.31 92 THR A N 1
ATOM 732 C CA . THR A 1 92 ? 1.339 -3.138 -12.478 1.00 68.31 92 THR A CA 1
ATOM 733 C C . THR A 1 92 ? 2.775 -2.691 -12.253 1.00 68.31 92 THR A C 1
ATOM 735 O O . THR A 1 92 ? 3.336 -2.007 -13.101 1.00 68.31 92 THR A O 1
ATOM 738 N N . ILE A 1 93 ? 3.374 -3.046 -11.117 1.00 70.06 93 ILE A N 1
ATOM 739 C CA . ILE A 1 93 ? 4.725 -2.647 -10.727 1.00 70.06 93 ILE A CA 1
ATOM 740 C C . ILE A 1 93 ? 5.626 -3.883 -10.749 1.00 70.06 93 ILE A C 1
ATOM 742 O O . ILE A 1 93 ? 5.199 -4.989 -10.428 1.00 70.06 93 ILE A O 1
ATOM 746 N N . SER A 1 94 ? 6.901 -3.688 -11.094 1.00 74.75 94 SER A N 1
ATOM 747 C CA . SER A 1 94 ? 7.926 -4.729 -10.971 1.00 74.75 94 SER A CA 1
ATOM 748 C C . SER A 1 94 ? 7.860 -5.438 -9.611 1.00 74.75 94 SER A C 1
ATOM 750 O O . SER A 1 94 ? 7.610 -4.809 -8.576 1.00 74.75 94 SER A O 1
ATOM 752 N N . TYR A 1 95 ? 8.155 -6.739 -9.613 1.00 73.19 95 TYR A N 1
ATOM 753 C CA . TYR A 1 95 ? 8.135 -7.618 -8.441 1.00 73.19 95 TYR A CA 1
ATOM 754 C C . TYR A 1 95 ? 8.894 -7.044 -7.232 1.00 73.19 95 TYR A C 1
ATOM 756 O O . TYR A 1 95 ? 8.473 -7.250 -6.094 1.00 73.19 95 TYR A O 1
ATOM 764 N N . LEU A 1 96 ? 9.961 -6.267 -7.474 1.00 78.06 96 LEU A N 1
ATOM 765 C CA . LEU A 1 96 ? 10.769 -5.606 -6.442 1.00 78.06 96 LEU A CA 1
ATOM 766 C C . LEU A 1 96 ? 9.954 -4.672 -5.536 1.00 78.06 96 LEU A C 1
ATOM 768 O O . LEU A 1 96 ? 10.223 -4.598 -4.341 1.00 78.06 96 LEU A O 1
ATOM 772 N N . PHE A 1 97 ? 8.959 -3.974 -6.087 1.00 83.38 97 PHE A N 1
ATOM 773 C CA . PHE A 1 97 ? 8.095 -3.066 -5.326 1.00 83.38 97 PHE A CA 1
ATOM 774 C C . PHE A 1 97 ? 6.685 -3.625 -5.125 1.00 83.38 97 PHE A C 1
ATOM 776 O O . PHE A 1 97 ? 6.046 -3.294 -4.126 1.00 83.38 97 PHE A O 1
ATOM 783 N N . GLY A 1 98 ? 6.222 -4.500 -6.023 1.00 84.00 98 GLY A N 1
ATOM 784 C CA . GLY A 1 98 ? 4.922 -5.159 -5.912 1.00 84.00 98 GLY A CA 1
ATOM 785 C C . GLY A 1 98 ? 4.821 -6.086 -4.697 1.00 84.00 98 GLY A C 1
ATOM 786 O O . GLY A 1 98 ? 3.838 -6.032 -3.966 1.00 84.00 98 GLY A O 1
ATOM 787 N N . ILE A 1 99 ? 5.856 -6.886 -4.404 1.00 86.38 99 ILE A N 1
ATOM 788 C CA . ILE A 1 99 ? 5.822 -7.816 -3.258 1.00 86.38 99 ILE A CA 1
ATOM 789 C C . ILE A 1 99 ? 5.717 -7.064 -1.915 1.00 86.38 99 ILE A C 1
ATOM 791 O O . ILE A 1 99 ? 4.796 -7.358 -1.147 1.00 86.38 99 ILE A O 1
ATOM 795 N N . PRO A 1 100 ? 6.573 -6.062 -1.615 1.00 88.50 100 PRO A N 1
ATOM 796 C CA . PRO A 1 100 ? 6.413 -5.244 -0.412 1.00 88.50 100 PRO A CA 1
ATOM 797 C C . PRO A 1 100 ? 5.045 -4.553 -0.322 1.00 88.50 100 PRO A C 1
ATOM 799 O O . PRO A 1 100 ? 4.471 -4.465 0.764 1.00 88.50 100 PRO A O 1
ATOM 802 N N . MET A 1 101 ? 4.500 -4.092 -1.455 1.00 88.25 101 MET A N 1
ATOM 803 C CA . MET A 1 101 ? 3.177 -3.466 -1.504 1.00 88.25 101 MET A CA 1
ATOM 804 C C . MET A 1 101 ? 2.041 -4.434 -1.193 1.00 88.25 101 MET A C 1
ATOM 806 O O . MET A 1 101 ? 1.139 -4.079 -0.436 1.00 88.25 101 MET A O 1
ATOM 810 N N . ALA A 1 102 ? 2.095 -5.659 -1.712 1.00 87.81 102 ALA A N 1
ATOM 811 C CA . ALA A 1 102 ? 1.102 -6.683 -1.418 1.00 87.81 102 ALA A CA 1
ATOM 812 C C . ALA A 1 102 ? 1.105 -7.062 0.074 1.00 87.81 102 ALA A C 1
ATOM 814 O O . ALA A 1 102 ? 0.041 -7.169 0.683 1.00 87.81 102 ALA A O 1
ATOM 815 N N . ILE A 1 103 ? 2.287 -7.181 0.695 1.00 90.94 103 ILE A N 1
ATOM 816 C CA . ILE A 1 103 ? 2.416 -7.441 2.142 1.00 90.94 103 ILE A CA 1
ATOM 817 C C . ILE A 1 103 ? 1.780 -6.307 2.955 1.00 90.94 103 ILE A C 1
ATOM 819 O O . ILE A 1 103 ? 1.001 -6.562 3.878 1.00 90.94 103 ILE A O 1
ATOM 823 N N . LEU A 1 104 ? 2.065 -5.051 2.596 1.00 91.19 104 LEU A N 1
ATOM 824 C CA . LEU A 1 104 ? 1.413 -3.901 3.223 1.00 91.19 104 LEU A CA 1
ATOM 825 C C . LEU A 1 104 ? -0.101 -3.923 3.001 1.00 91.19 104 LEU A C 1
ATOM 827 O O . LEU A 1 104 ? -0.849 -3.615 3.925 1.00 91.19 104 LEU A O 1
ATOM 831 N N . GLY A 1 105 ? -0.563 -4.335 1.820 1.00 90.12 105 GLY A N 1
ATOM 832 C CA . GLY A 1 105 ? -1.984 -4.466 1.520 1.00 90.12 105 GLY A CA 1
ATOM 833 C C . GLY A 1 105 ? -2.706 -5.429 2.458 1.00 90.12 105 GLY A C 1
ATOM 834 O O . GLY A 1 105 ? -3.729 -5.070 3.041 1.00 90.12 105 GLY A O 1
ATOM 835 N N . ILE A 1 106 ? -2.123 -6.605 2.704 1.00 92.50 106 ILE A N 1
ATOM 836 C CA . ILE A 1 106 ? -2.649 -7.583 3.672 1.00 92.50 106 ILE A CA 1
ATOM 837 C C . ILE A 1 106 ? -2.715 -6.975 5.080 1.00 92.50 106 ILE A C 1
ATOM 839 O O . ILE A 1 106 ? -3.716 -7.133 5.787 1.00 92.50 106 ILE A O 1
ATOM 843 N N . LEU A 1 107 ? -1.677 -6.239 5.485 1.00 91.50 107 LEU A N 1
ATOM 844 C CA . LEU A 1 107 ? -1.635 -5.560 6.780 1.00 91.50 107 LEU A CA 1
ATOM 845 C C . 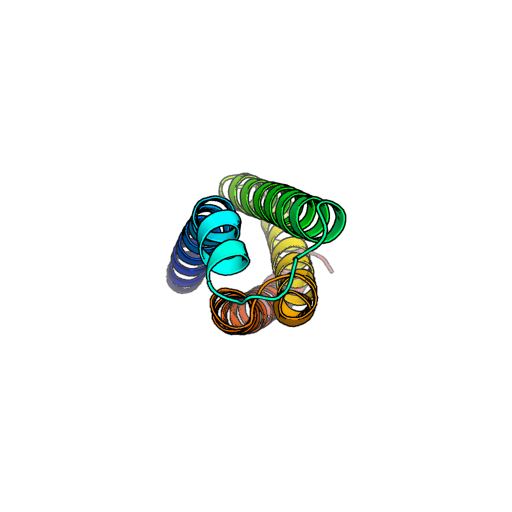LEU A 1 107 ? -2.759 -4.516 6.900 1.00 91.50 107 LEU A C 1
ATOM 847 O O . LEU A 1 107 ? -3.465 -4.494 7.910 1.00 91.50 107 LEU A O 1
ATOM 851 N N . PHE A 1 108 ? -2.994 -3.706 5.865 1.00 91.56 108 PHE A N 1
ATOM 852 C CA . PHE A 1 108 ? -4.076 -2.718 5.842 1.00 91.56 108 PHE A CA 1
ATOM 853 C C . PHE A 1 108 ? -5.475 -3.344 5.851 1.00 91.56 108 PHE A C 1
ATOM 855 O O . PHE A 1 108 ? -6.341 -2.860 6.584 1.00 91.56 108 PHE A O 1
ATOM 862 N N . ILE A 1 109 ? -5.694 -4.442 5.116 1.00 92.75 109 ILE A N 1
ATOM 863 C CA . ILE A 1 109 ? -6.957 -5.200 5.153 1.00 92.75 109 ILE A CA 1
ATOM 864 C C . ILE A 1 109 ? -7.211 -5.729 6.564 1.00 92.75 109 ILE A C 1
ATOM 866 O O . ILE A 1 109 ? -8.315 -5.589 7.096 1.00 92.75 109 ILE A O 1
ATOM 870 N N . THR A 1 110 ? -6.183 -6.299 7.192 1.00 90.75 110 THR A N 1
ATOM 871 C CA . THR A 1 110 ? -6.279 -6.865 8.542 1.00 90.75 110 THR A CA 1
ATOM 872 C C . THR A 1 110 ? -6.625 -5.782 9.559 1.00 90.75 110 THR A C 1
ATOM 874 O O . THR A 1 110 ? -7.572 -5.931 10.334 1.00 90.75 110 THR A O 1
ATOM 877 N N . ILE A 1 111 ? -5.907 -4.655 9.526 1.00 88.19 111 ILE A N 1
ATOM 878 C CA . ILE A 1 111 ? -6.171 -3.522 10.413 1.00 88.19 111 ILE A CA 1
ATOM 879 C C . ILE A 1 111 ? -7.589 -2.989 10.180 1.00 88.19 111 ILE A C 1
ATOM 881 O O . ILE A 1 111 ? -8.365 -2.911 11.133 1.00 88.19 111 ILE A O 1
ATOM 885 N N . GLY A 1 112 ? -7.962 -2.683 8.935 1.00 85.75 112 GLY A N 1
ATOM 886 C CA . GLY A 1 112 ? -9.291 -2.166 8.602 1.00 85.75 112 GLY A CA 1
ATOM 887 C C . GLY A 1 112 ? -10.423 -3.097 9.051 1.00 85.75 112 GLY A C 1
ATOM 888 O O . GLY A 1 112 ? -11.397 -2.637 9.646 1.00 85.75 112 GLY A O 1
ATOM 889 N N . SER A 1 113 ? -10.258 -4.410 8.884 1.00 87.88 113 SER A N 1
ATOM 890 C CA . SER A 1 113 ? -11.238 -5.414 9.325 1.00 87.88 113 SER A CA 1
ATOM 891 C C . SER A 1 113 ? -11.404 -5.432 10.848 1.00 87.88 113 SER A C 1
ATOM 893 O O . SER A 1 113 ? -12.528 -5.423 11.356 1.00 87.88 113 SER A O 1
ATOM 895 N N . ILE A 1 114 ? -10.294 -5.376 11.595 1.00 85.88 114 ILE A N 1
ATOM 896 C CA . ILE A 1 114 ? -10.316 -5.271 13.063 1.00 85.88 114 ILE A CA 1
ATOM 897 C C . ILE A 1 114 ? -11.032 -3.987 13.500 1.00 85.88 114 ILE A C 1
ATOM 899 O O . ILE A 1 114 ? -11.789 -4.000 14.475 1.00 85.88 114 ILE A O 1
ATOM 903 N N . TYR A 1 115 ? -10.805 -2.875 12.798 1.00 79.75 115 TYR A N 1
ATOM 904 C CA . TYR A 1 115 ? -11.451 -1.606 13.111 1.00 79.75 115 TYR A CA 1
ATOM 905 C C . TYR A 1 115 ? -12.962 -1.622 12.856 1.00 79.75 115 TYR A C 1
ATOM 907 O O . TYR A 1 115 ? -13.700 -1.104 13.697 1.00 79.75 115 TYR A O 1
ATOM 915 N N . ILE A 1 116 ? -13.435 -2.230 11.763 1.00 82.62 116 ILE A N 1
ATOM 916 C CA . ILE A 1 116 ? -14.876 -2.396 11.509 1.00 82.62 116 ILE A CA 1
ATOM 917 C C . ILE A 1 116 ? -15.505 -3.231 12.621 1.00 82.62 116 ILE A C 1
ATOM 919 O O . ILE A 1 116 ? -16.485 -2.804 13.228 1.00 82.62 116 ILE A O 1
ATOM 923 N N . HIS A 1 117 ? -14.908 -4.381 12.945 1.00 81.00 117 HIS A N 1
ATOM 924 C CA . HIS A 1 117 ? -15.451 -5.281 13.959 1.00 81.00 117 HIS A CA 1
ATOM 925 C C . HIS A 1 117 ? -15.558 -4.606 15.336 1.00 81.00 117 HIS A C 1
ATOM 927 O O . HIS A 1 117 ? -16.589 -4.702 15.992 1.00 81.00 117 HIS A O 1
ATOM 933 N N . LYS A 1 118 ? -14.529 -3.851 15.747 1.00 74.75 118 LYS A N 1
ATOM 934 C CA . LYS A 1 118 ? -14.502 -3.162 17.050 1.00 74.75 118 LYS A CA 1
ATOM 935 C C . LYS A 1 118 ? -15.414 -1.945 1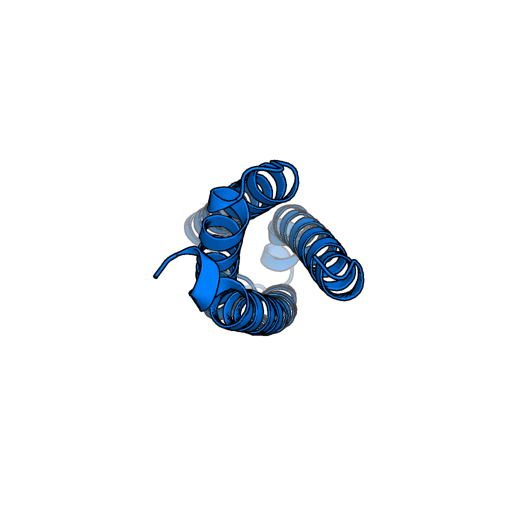7.160 1.00 74.75 118 LYS A C 1
ATOM 937 O O . LYS A 1 118 ? -15.683 -1.521 18.277 1.00 74.75 118 LYS A O 1
ATOM 942 N N . ASN A 1 119 ? -15.817 -1.334 16.047 1.00 69.69 119 ASN A N 1
ATOM 943 C CA . ASN A 1 119 ? -16.685 -0.155 16.075 1.00 69.69 119 ASN A CA 1
ATOM 944 C C . ASN A 1 119 ? -18.106 -0.453 15.577 1.00 69.69 119 ASN A C 1
ATOM 946 O O . ASN A 1 119 ? -18.903 0.475 15.512 1.00 69.69 119 ASN A O 1
ATOM 950 N N . LYS A 1 120 ? -18.436 -1.717 15.266 1.00 64.31 120 LYS A N 1
ATOM 951 C CA . LYS A 1 120 ? -19.764 -2.156 14.804 1.00 64.31 120 LYS A CA 1
ATOM 952 C C . LYS A 1 120 ? -20.903 -1.651 15.698 1.00 64.31 120 LYS A C 1
ATOM 954 O O . LYS A 1 120 ? -21.921 -1.225 15.173 1.00 64.31 120 LYS A O 1
ATOM 959 N N . GLU A 1 121 ? -20.708 -1.661 17.014 1.00 56.41 121 GLU A N 1
ATOM 960 C CA . GLU A 1 121 ? -21.715 -1.261 18.013 1.00 56.41 121 GLU A CA 1
ATOM 961 C C . GLU A 1 121 ? -21.993 0.251 18.064 1.00 56.41 121 GLU A C 1
ATOM 963 O O . GLU A 1 121 ? -22.952 0.668 18.692 1.00 56.41 121 GLU A O 1
ATOM 968 N N . ASN A 1 122 ? -21.171 1.089 17.421 1.00 56.94 122 ASN A N 1
ATOM 969 C CA . ASN A 1 122 ? -21.400 2.541 17.376 1.00 56.94 122 ASN A CA 1
ATOM 970 C C . ASN A 1 122 ? -22.180 2.992 16.127 1.00 56.94 122 ASN A C 1
ATOM 972 O O . ASN A 1 122 ? -22.429 4.186 15.976 1.00 56.94 122 ASN A O 1
ATOM 976 N N . TYR A 1 123 ? -22.503 2.075 15.207 1.00 53.28 123 TYR A N 1
ATOM 977 C CA . TYR A 1 123 ? -23.160 2.397 13.930 1.00 53.28 123 TYR A CA 1
ATOM 978 C C . TYR A 1 123 ? -24.402 1.542 13.631 1.00 53.28 123 TYR A C 1
ATOM 980 O O . TYR A 1 123 ? -25.034 1.761 12.599 1.00 53.28 123 TYR A O 1
ATOM 988 N N . TYR A 1 124 ? -24.728 0.591 14.509 1.00 43.75 124 TYR A N 1
ATOM 989 C CA . TYR A 1 124 ? -25.974 -0.180 14.542 1.00 43.75 124 TYR A CA 1
ATOM 990 C C . TYR A 1 124 ? -26.647 0.061 15.887 1.00 43.75 124 TYR A C 1
ATOM 992 O O . TYR A 1 124 ? -27.891 0.153 15.897 1.00 43.75 124 TYR A O 1
#

Secondary structure (DSSP, 8-state):
--GGGHHHHHHHHHHHHHHHHHHHHHHHHHHHHSSS---HHHHHHHHHHHHHHHHHHHHHHHHHH---HHHHHHHHHHHHHHHHHHHTHHHHS-HHHHHHHHHHHHHHHHHHHHHHHHHGGGT-

Foldseek 3Di:
DPVVLVVVVVVLLVVQLVLLVVQLVCVVVVCVVPPPPPDPVLNVLSNVLSVVLVVLSVLLVVLSPDPDLVSLLVNLVSLLVSLVSLLCQVVNGPPVSSVVSNVSSVVSNVSSVVSCVVCVVVPD

pLDDT: mean 79.88, std 12.98, range [43.75, 93.38]

Radius of gyration: 16.07 Å; chains: 1; bounding box: 44×22×46 Å

Organism: NCBI:txid216946

Sequence (124 aa):
MKRSFQIPLYIGLTLAFVINILAMSLVKVISHKTENTLSLSAYVWVFLYCILSIFLLISILIFLLKKADNSKFVCSILSITYGVFTLFSFVTISYLFGIPMAILGILFITIGSIYIHKNKENYY